Protein AF-A0AAD1AGU6-F1 (afdb_monomer_lite)

Sequence (78 aa):
MTRKKSGSLYQRFNARLFPWIGPPPLGPYDQPEQEAPAGQACPLCGHPMSEHVIDRSGPRTQLYCPNDASSLNSPLRG

Structure (mmCIF, N/CA/C/O backbone):
data_AF-A0AAD1AGU6-F1
#
_entry.id   AF-A0AAD1AGU6-F1
#
loop_
_atom_site.group_PDB
_atom_site.id
_atom_site.type_symbol
_atom_site.label_atom_id
_atom_site.label_alt_id
_atom_site.label_comp_id
_atom_site.label_asym_id
_atom_site.label_entity_id
_atom_site.label_seq_id
_atom_site.pdbx_PDB_ins_code
_atom_site.Cartn_x
_atom_site.Cartn_y
_atom_site.Cartn_z
_atom_site.occupancy
_atom_site.B_iso_or_equiv
_atom_site.auth_seq_id
_atom_site.auth_comp_id
_atom_site.auth_asym_id
_atom_site.auth_atom_id
_atom_site.pdbx_PDB_model_num
ATOM 1 N N . MET A 1 1 ? 37.639 10.559 -17.579 1.00 41.28 1 MET A N 1
ATOM 2 C CA . MET A 1 1 ? 37.384 9.099 -17.600 1.00 41.28 1 MET A CA 1
ATOM 3 C C . MET A 1 1 ? 35.981 8.825 -17.063 1.00 41.28 1 MET A C 1
ATOM 5 O O . MET A 1 1 ? 35.795 8.738 -15.858 1.00 41.28 1 MET A O 1
ATOM 9 N N . THR A 1 2 ? 34.967 8.757 -17.926 1.00 47.97 2 THR A N 1
ATOM 10 C CA . THR A 1 2 ? 33.599 8.393 -17.525 1.00 47.97 2 THR A CA 1
ATOM 11 C C . THR A 1 2 ? 33.504 6.872 -17.399 1.00 47.97 2 THR A C 1
ATOM 13 O O . THR A 1 2 ? 33.626 6.136 -18.375 1.00 47.97 2 THR A O 1
ATOM 16 N N . ARG A 1 3 ? 33.332 6.375 -16.169 1.00 58.28 3 ARG A N 1
ATOM 17 C CA . ARG A 1 3 ? 33.132 4.947 -15.893 1.00 58.28 3 ARG A CA 1
ATOM 18 C C . ARG A 1 3 ? 31.797 4.538 -16.530 1.00 58.28 3 ARG A C 1
ATOM 20 O O . ARG A 1 3 ? 30.742 4.906 -16.019 1.00 58.28 3 ARG A O 1
ATOM 27 N N . LYS A 1 4 ? 31.820 3.806 -17.652 1.00 56.16 4 LYS A N 1
ATOM 28 C CA . LYS A 1 4 ? 30.625 3.121 -18.173 1.00 56.16 4 LYS A CA 1
ATOM 29 C C . LYS A 1 4 ? 30.128 2.217 -17.043 1.00 56.16 4 LYS A C 1
ATOM 31 O O . LYS A 1 4 ? 30.816 1.264 -16.683 1.00 56.16 4 LYS A O 1
ATOM 36 N N . LYS A 1 5 ? 28.987 2.551 -16.431 1.00 58.00 5 LYS A N 1
ATOM 37 C CA . LYS A 1 5 ? 28.293 1.646 -15.511 1.00 58.00 5 LYS A CA 1
ATOM 38 C C . LYS A 1 5 ? 27.911 0.436 -16.355 1.00 58.00 5 LYS A C 1
ATOM 40 O O . LYS A 1 5 ? 26.971 0.512 -17.141 1.00 58.00 5 LYS A O 1
ATOM 45 N N . SER A 1 6 ? 28.693 -0.636 -16.275 1.00 57.81 6 SER A N 1
ATOM 46 C CA . SER A 1 6 ? 28.249 -1.941 -16.742 1.00 57.81 6 SER A CA 1
ATOM 47 C C . SER A 1 6 ? 26.882 -2.166 -16.105 1.00 57.81 6 SER A C 1
ATOM 49 O O . SER A 1 6 ? 26.756 -2.056 -14.884 1.00 57.81 6 SER A O 1
ATOM 51 N N . GLY A 1 7 ? 25.849 -2.347 -16.933 1.00 63.22 7 GLY A N 1
ATOM 52 C CA . GLY A 1 7 ? 24.485 -2.551 -16.452 1.00 63.22 7 GLY A CA 1
ATOM 53 C C . GLY A 1 7 ? 24.478 -3.586 -15.331 1.00 63.22 7 GLY A C 1
ATOM 54 O O . GLY A 1 7 ? 25.259 -4.543 -15.364 1.00 63.22 7 GLY A O 1
ATOM 55 N N . SER A 1 8 ? 23.644 -3.347 -14.320 1.00 83.25 8 SER A N 1
ATOM 56 C CA . SER A 1 8 ? 23.529 -4.200 -13.135 1.00 83.25 8 SER A CA 1
ATOM 57 C C . SER A 1 8 ? 23.458 -5.681 -13.537 1.00 83.25 8 SER A C 1
ATOM 59 O O . SER A 1 8 ? 22.878 -6.014 -14.572 1.00 83.25 8 SER A O 1
ATOM 61 N N . LEU A 1 9 ? 24.015 -6.595 -12.733 1.00 87.69 9 LEU A N 1
ATOM 62 C CA . LEU A 1 9 ? 23.906 -8.042 -12.979 1.00 87.69 9 LEU A CA 1
ATOM 63 C C . LEU A 1 9 ? 22.445 -8.459 -13.242 1.00 87.69 9 LEU A C 1
ATOM 65 O O . LEU A 1 9 ? 22.180 -9.244 -14.150 1.00 87.69 9 LEU A O 1
ATOM 69 N N . TYR A 1 10 ? 21.510 -7.831 -12.525 1.00 84.25 10 TYR A N 1
ATOM 70 C CA . TYR A 1 10 ? 20.069 -7.978 -12.715 1.00 84.25 10 TYR A CA 1
ATOM 71 C C . TYR A 1 10 ? 19.597 -7.589 -14.120 1.00 84.25 10 TYR A C 1
ATOM 73 O O . TYR A 1 10 ? 18.801 -8.307 -14.714 1.00 84.25 10 TYR A O 1
ATOM 81 N N . GLN A 1 11 ? 20.113 -6.501 -14.699 1.00 88.31 11 GLN A N 1
ATOM 82 C CA . GLN A 1 11 ? 19.777 -6.107 -16.072 1.00 88.31 11 GLN A CA 1
ATOM 83 C C . GLN A 1 11 ? 20.286 -7.123 -17.092 1.00 88.31 11 GLN A C 1
ATOM 85 O O . GLN A 1 11 ? 19.579 -7.434 -18.046 1.00 88.31 11 GLN A O 1
ATOM 90 N N . ARG A 1 12 ? 21.491 -7.670 -16.890 1.00 89.69 12 ARG A N 1
ATOM 91 C CA . ARG A 1 12 ? 22.050 -8.697 -17.784 1.00 89.69 12 ARG A CA 1
ATOM 92 C C . ARG A 1 12 ? 21.245 -9.991 -17.730 1.00 89.69 12 ARG A C 1
ATOM 94 O O . ARG A 1 12 ? 21.015 -10.603 -18.768 1.00 89.69 12 ARG A O 1
ATOM 101 N N . PHE A 1 13 ? 20.816 -10.386 -16.534 1.00 92.00 13 PHE A N 1
ATOM 102 C CA . PHE A 1 13 ? 19.945 -11.539 -16.345 1.00 92.00 13 PHE A CA 1
ATOM 103 C C . PHE A 1 13 ? 18.581 -11.311 -17.004 1.00 92.00 13 PHE A C 1
ATOM 105 O O . PHE A 1 13 ? 18.177 -12.102 -17.851 1.00 92.00 13 PHE A O 1
ATOM 112 N N . ASN A 1 14 ? 17.927 -10.183 -16.717 1.00 89.62 14 ASN A N 1
ATOM 113 C CA . ASN A 1 14 ? 16.623 -9.858 -17.290 1.00 89.62 14 ASN A CA 1
ATOM 114 C C . ASN A 1 14 ? 16.663 -9.812 -18.830 1.00 89.62 14 ASN A C 1
ATOM 116 O O . ASN A 1 14 ? 15.810 -10.394 -19.489 1.00 89.62 14 ASN A O 1
ATOM 120 N N . ALA A 1 15 ? 17.714 -9.224 -19.419 1.00 89.75 15 ALA A N 1
ATOM 121 C CA . ALA A 1 15 ? 17.909 -9.193 -20.871 1.00 89.75 15 ALA A CA 1
ATOM 122 C C . ALA A 1 15 ? 18.084 -10.588 -21.500 1.00 89.75 15 ALA A C 1
ATOM 124 O O . ALA A 1 15 ? 17.733 -10.787 -22.660 1.00 89.75 15 ALA A O 1
ATOM 125 N N . ARG A 1 16 ? 18.622 -11.560 -20.750 1.00 92.94 16 ARG A N 1
ATOM 126 C CA . ARG A 1 16 ? 18.773 -12.949 -21.205 1.00 92.94 16 ARG A CA 1
ATOM 127 C C . ARG A 1 16 ? 17.436 -13.692 -21.214 1.00 92.94 16 ARG A C 1
ATOM 129 O O . ARG A 1 16 ? 17.234 -14.516 -22.097 1.00 92.94 16 ARG A O 1
ATOM 136 N N . LEU A 1 17 ? 16.556 -13.408 -20.251 1.00 92.06 17 LEU A N 1
ATOM 137 C CA . LEU A 1 17 ? 15.243 -14.052 -20.133 1.00 92.06 17 LEU A CA 1
ATOM 138 C C . LEU A 1 17 ? 14.186 -13.422 -21.042 1.00 92.06 17 LEU A C 1
ATOM 140 O O . LEU A 1 17 ? 13.252 -14.112 -21.443 1.00 92.06 17 LEU A O 1
ATOM 144 N N . PHE A 1 18 ? 14.330 -12.138 -21.376 1.00 91.81 18 PHE A N 1
ATOM 145 C CA . PHE A 1 18 ? 13.335 -11.370 -22.12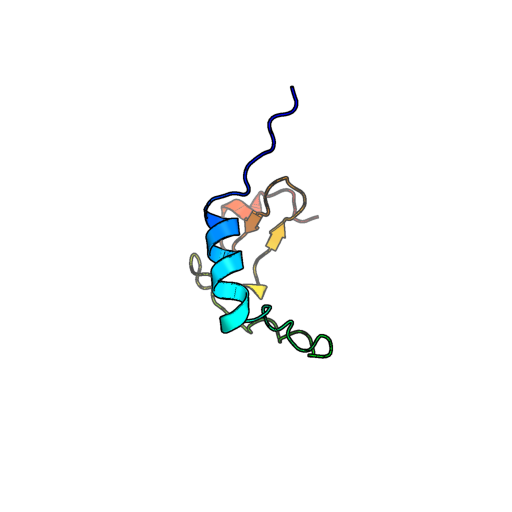6 1.00 91.81 18 PHE A CA 1
ATOM 146 C C . PHE A 1 18 ? 12.824 -12.044 -23.418 1.00 91.81 18 PHE A C 1
ATOM 148 O O . PHE A 1 18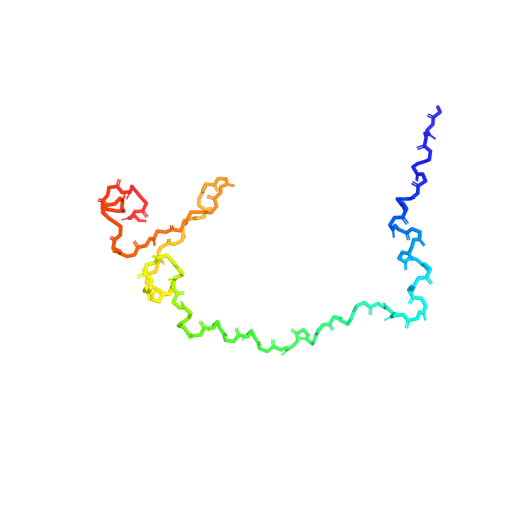 ? 11.618 -12.011 -23.642 1.00 91.81 18 PHE A O 1
ATOM 155 N N . PRO A 1 19 ? 13.658 -12.717 -24.242 1.00 91.88 19 PRO A N 1
ATOM 156 C CA . PRO A 1 19 ? 13.174 -13.423 -25.434 1.00 91.88 19 PRO A CA 1
ATOM 157 C C . PRO A 1 19 ? 12.230 -14.600 -25.148 1.00 91.88 19 PRO A C 1
ATOM 159 O O . PRO A 1 19 ? 11.526 -15.036 -26.053 1.00 91.88 19 PRO A O 1
ATOM 162 N N . TRP A 1 20 ? 12.234 -15.138 -23.924 1.00 93.12 20 TRP A N 1
ATOM 163 C CA . TRP A 1 20 ? 11.402 -16.278 -23.526 1.00 93.12 20 TRP A CA 1
ATOM 164 C C . TRP A 1 20 ? 10.148 -15.863 -22.763 1.00 93.12 20 TRP A C 1
ATOM 166 O O . TRP A 1 20 ? 9.090 -16.440 -22.985 1.00 93.12 20 TRP A O 1
ATOM 176 N N . ILE A 1 21 ? 10.262 -14.881 -21.865 1.00 91.25 21 ILE A N 1
ATOM 177 C CA . ILE A 1 21 ? 9.139 -14.433 -21.022 1.00 91.25 21 ILE A CA 1
ATOM 178 C C . ILE A 1 21 ? 8.348 -13.280 -21.648 1.00 91.25 21 ILE A C 1
ATOM 180 O O . ILE A 1 21 ? 7.201 -13.055 -21.277 1.00 91.25 21 ILE A O 1
ATOM 184 N N . GLY A 1 22 ? 8.956 -12.563 -22.598 1.00 86.12 22 GLY A N 1
ATOM 185 C CA . GLY A 1 22 ? 8.375 -11.385 -23.225 1.00 86.12 22 GLY A CA 1
ATOM 186 C C . GLY A 1 22 ? 8.304 -10.161 -22.303 1.00 86.12 22 GLY A C 1
ATOM 187 O O . GLY A 1 22 ? 8.743 -10.192 -21.149 1.00 86.12 22 GLY A O 1
ATOM 188 N N . PRO A 1 23 ? 7.777 -9.038 -22.816 1.00 85.00 23 PRO A N 1
ATOM 189 C CA . PRO A 1 23 ? 7.415 -7.912 -21.971 1.00 85.00 23 PRO A CA 1
ATOM 190 C C . PRO A 1 23 ? 6.294 -8.319 -21.001 1.00 85.00 23 PRO A C 1
ATOM 192 O O . PRO A 1 23 ? 5.450 -9.145 -21.356 1.00 85.00 23 PRO A O 1
ATOM 195 N N . PRO A 1 24 ? 6.241 -7.724 -19.797 1.00 82.31 24 PRO A N 1
ATOM 196 C CA . PRO A 1 24 ? 5.100 -7.919 -18.916 1.00 82.31 24 PRO A CA 1
ATOM 197 C C . PRO A 1 24 ? 3.818 -7.487 -19.648 1.00 82.31 24 PRO A C 1
ATOM 199 O O . PRO A 1 24 ? 3.819 -6.418 -20.269 1.00 82.31 24 PRO A O 1
ATOM 202 N N . PRO A 1 25 ? 2.736 -8.285 -19.599 1.00 80.44 25 PRO A N 1
ATOM 203 C CA . PRO A 1 25 ? 1.464 -7.873 -20.161 1.00 80.44 25 PRO A CA 1
ATOM 204 C C . PRO A 1 25 ? 0.994 -6.640 -19.398 1.00 80.44 25 PRO A C 1
ATOM 206 O O . PRO A 1 25 ? 0.779 -6.674 -18.186 1.00 80.44 25 PRO A O 1
ATOM 209 N N . LEU A 1 26 ? 0.871 -5.533 -20.117 1.00 77.12 26 LEU A N 1
ATOM 210 C CA . LEU A 1 26 ? 0.158 -4.374 -19.618 1.00 77.12 26 LEU A CA 1
ATOM 211 C C . LEU A 1 26 ? -1.312 -4.785 -19.691 1.00 77.12 26 LEU A C 1
ATOM 213 O O . LEU A 1 26 ? -1.809 -5.076 -20.780 1.00 77.12 26 LEU A O 1
ATOM 217 N N . GLY A 1 27 ? -1.944 -4.968 -18.528 1.00 76.50 27 GLY A N 1
ATOM 218 C CA . GLY A 1 27 ? -3.350 -5.359 -18.449 1.00 76.50 27 GLY A CA 1
ATOM 219 C C . GLY A 1 27 ? -4.231 -4.414 -19.275 1.00 76.50 27 GLY A C 1
ATOM 220 O O . GLY A 1 27 ? -3.787 -3.317 -19.623 1.00 76.50 27 GLY A O 1
ATOM 221 N N . PRO A 1 28 ? -5.460 -4.816 -19.625 1.00 79.81 28 PRO A N 1
ATOM 222 C CA . PRO A 1 28 ? -6.323 -3.972 -20.434 1.00 79.81 28 PRO A CA 1
ATOM 223 C C . PRO A 1 28 ? -6.574 -2.650 -19.701 1.00 79.81 28 PRO A C 1
ATOM 225 O O . PRO A 1 28 ? -7.059 -2.627 -18.571 1.00 79.81 28 PRO A O 1
ATOM 228 N N . TYR A 1 29 ? -6.171 -1.548 -20.330 1.00 76.25 29 TYR A N 1
ATOM 229 C CA . TYR A 1 29 ? -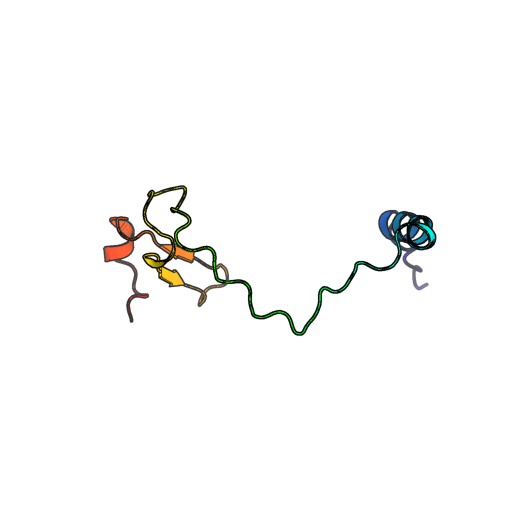6.275 -0.199 -19.763 1.00 76.25 29 TYR A CA 1
ATOM 230 C C . TYR A 1 29 ? -7.719 0.299 -19.668 1.00 76.25 29 TYR A C 1
ATOM 232 O O . TYR A 1 29 ? -7.993 1.296 -19.011 1.00 76.25 29 TYR A O 1
ATOM 240 N N . ASP A 1 30 ? -8.617 -0.380 -20.368 1.00 79.06 30 ASP A N 1
ATOM 241 C CA . ASP A 1 30 ? -10.056 -0.180 -20.412 1.00 79.06 30 ASP A CA 1
ATOM 242 C C . ASP A 1 30 ? -10.805 -1.024 -19.371 1.00 79.06 30 ASP A C 1
ATOM 244 O O . ASP A 1 30 ? -12.037 -1.011 -19.345 1.00 79.06 30 ASP A O 1
ATOM 248 N N . GLN A 1 31 ? -10.094 -1.746 -18.494 1.00 75.25 31 GLN A N 1
ATOM 249 C CA . GLN A 1 31 ? -10.741 -2.396 -17.362 1.00 75.25 31 GLN A CA 1
ATOM 250 C C . GLN A 1 31 ? -11.361 -1.340 -16.441 1.00 75.25 31 GLN A C 1
ATOM 252 O O . GLN A 1 31 ? -10.692 -0.361 -16.097 1.00 75.25 31 GLN A O 1
ATOM 257 N N . PRO A 1 32 ? -12.624 -1.526 -16.019 1.00 77.44 32 PRO A N 1
ATOM 258 C CA . PRO A 1 32 ? -13.168 -0.713 -14.946 1.00 77.44 32 PRO A CA 1
ATOM 259 C C . PRO A 1 32 ? -12.269 -0.870 -13.717 1.00 77.44 32 PRO A C 1
ATOM 261 O O . PRO A 1 32 ? -11.778 -1.971 -13.450 1.00 77.44 32 PRO A O 1
ATOM 264 N N . GLU A 1 33 ? -12.049 0.231 -12.994 1.00 74.06 33 GLU A N 1
ATOM 265 C CA . GLU A 1 33 ? -11.316 0.213 -11.727 1.00 74.06 33 GLU A CA 1
ATOM 266 C C . GLU A 1 33 ? -11.870 -0.924 -10.868 1.00 74.06 33 GLU A C 1
ATOM 268 O O . GLU A 1 33 ? -13.086 -1.028 -10.671 1.00 74.06 33 GLU A O 1
ATOM 273 N N . GLN A 1 34 ? -10.983 -1.814 -10.423 1.00 71.00 34 GLN A N 1
ATOM 274 C CA . GLN A 1 34 ? -11.392 -2.964 -9.636 1.00 71.00 34 GLN A CA 1
ATOM 275 C C . GLN A 1 34 ? -12.125 -2.446 -8.401 1.00 71.00 34 GLN A C 1
ATOM 277 O O . GLN A 1 34 ? -11.618 -1.557 -7.712 1.00 71.00 34 GLN A O 1
ATOM 282 N N . GLU A 1 35 ? -13.316 -2.984 -8.127 1.00 70.81 35 GLU A N 1
ATOM 283 C CA . GLU A 1 35 ? -14.065 -2.598 -6.935 1.00 70.81 35 GLU A CA 1
ATOM 284 C C . GLU A 1 35 ? -13.141 -2.737 -5.726 1.00 70.81 35 GLU A C 1
ATOM 286 O O . GLU A 1 35 ? -12.557 -3.804 -5.490 1.00 70.81 35 GLU A O 1
ATOM 291 N N . ALA A 1 36 ? -12.952 -1.629 -5.000 1.00 66.88 36 ALA A N 1
ATOM 292 C CA . ALA A 1 36 ? -12.133 -1.630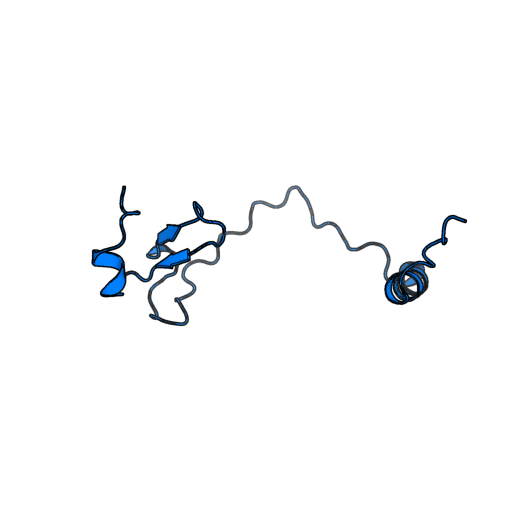 -3.802 1.00 66.88 36 ALA A CA 1
ATOM 293 C C . ALA A 1 36 ? -12.634 -2.773 -2.912 1.00 66.88 36 ALA A C 1
ATOM 295 O O . ALA A 1 36 ? -13.847 -2.864 -2.703 1.00 66.88 36 ALA A O 1
ATOM 296 N N . PRO A 1 37 ? -11.748 -3.663 -2.428 1.00 63.44 37 PRO A N 1
ATOM 297 C CA . PRO A 1 37 ? -12.170 -4.8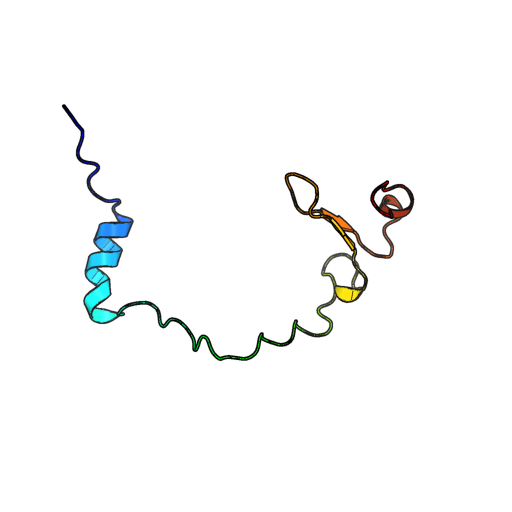73 -1.745 1.00 63.44 37 PRO A CA 1
ATOM 298 C C . PRO A 1 37 ? -13.102 -4.502 -0.593 1.00 63.44 37 PRO A C 1
ATOM 300 O O . PRO A 1 37 ? -12.687 -3.885 0.391 1.00 63.44 37 PRO A O 1
ATOM 303 N N . ALA A 1 38 ? -14.381 -4.842 -0.758 1.00 59.59 38 ALA A N 1
ATOM 304 C CA . ALA A 1 38 ? -15.417 -4.514 0.198 1.00 59.59 38 ALA A CA 1
ATOM 305 C C . ALA A 1 38 ? -15.100 -5.227 1.516 1.00 59.59 38 ALA A C 1
ATOM 307 O O . ALA A 1 38 ? -15.149 -6.451 1.608 1.00 59.59 38 ALA A O 1
ATOM 308 N N . GLY A 1 39 ? -14.744 -4.453 2.539 1.00 63.88 39 GLY A N 1
ATOM 309 C CA . GLY A 1 39 ? -14.748 -4.948 3.910 1.00 63.88 39 GLY A CA 1
ATOM 310 C C . GLY A 1 39 ? -13.574 -5.836 4.311 1.00 63.88 39 GLY A C 1
ATOM 311 O O . GLY A 1 39 ? -13.755 -6.700 5.167 1.00 63.88 39 GLY A O 1
ATOM 312 N N . GLN A 1 40 ? -12.360 -5.620 3.786 1.00 77.38 40 GLN A N 1
ATOM 313 C CA . GLN A 1 40 ? -11.204 -6.157 4.510 1.00 77.38 40 GLN A CA 1
ATOM 314 C C . GLN A 1 40 ? -11.127 -5.497 5.892 1.00 77.38 40 GLN A C 1
ATOM 316 O O . GLN A 1 40 ? -11.022 -4.272 6.020 1.00 77.38 40 GLN A O 1
ATOM 321 N N . ALA A 1 41 ? -11.242 -6.331 6.923 1.00 88.62 41 ALA A N 1
ATOM 322 C CA . ALA A 1 41 ? -11.085 -5.926 8.306 1.00 88.62 41 ALA A CA 1
ATOM 323 C C . ALA A 1 41 ? -9.636 -5.499 8.556 1.00 88.62 41 ALA A C 1
ATOM 325 O O . ALA A 1 41 ? -8.691 -6.133 8.083 1.00 88.62 41 ALA A O 1
ATOM 326 N N . CYS A 1 42 ? -9.459 -4.431 9.328 1.00 90.44 42 CYS A N 1
ATOM 327 C CA . CYS A 1 42 ? -8.152 -4.019 9.808 1.00 90.44 42 CYS A CA 1
ATOM 328 C C . CYS A 1 42 ? -7.513 -5.165 10.607 1.00 90.44 42 CYS A C 1
ATOM 330 O O . CYS A 1 42 ? -8.118 -5.617 11.582 1.00 90.44 42 CYS A O 1
ATOM 332 N N . PRO A 1 43 ? -6.281 -5.603 10.290 1.00 89.38 43 PRO A N 1
ATOM 333 C CA . PRO A 1 43 ? -5.629 -6.686 11.026 1.00 89.38 43 PRO A CA 1
ATOM 334 C C . PRO A 1 43 ? -5.258 -6.297 12.466 1.00 89.38 43 PRO A C 1
ATOM 336 O O . PRO A 1 43 ? -4.878 -7.162 13.248 1.00 89.38 43 PRO A O 1
ATOM 339 N N . LEU A 1 44 ? -5.341 -5.006 12.814 1.00 89.94 44 LEU A N 1
ATOM 340 C CA . LEU A 1 44 ? -5.020 -4.496 14.148 1.00 89.94 44 LEU A CA 1
ATOM 341 C C . LEU A 1 44 ? -6.259 -4.345 15.037 1.00 89.94 44 LEU A C 1
ATOM 343 O O . LEU A 1 44 ? -6.208 -4.711 16.206 1.00 89.94 44 LEU A O 1
ATOM 347 N N . CYS A 1 45 ? -7.360 -3.802 14.506 1.00 91.81 45 CYS A N 1
ATOM 348 C CA . CYS A 1 45 ? -8.555 -3.483 15.301 1.00 91.81 45 CYS A CA 1
ATOM 349 C C . CYS A 1 45 ? -9.821 -4.251 14.887 1.00 91.81 45 CYS A C 1
ATOM 351 O O . CYS A 1 45 ? -10.829 -4.164 15.579 1.00 91.81 45 CYS A O 1
ATOM 353 N N . GLY A 1 46 ? -9.803 -4.981 13.767 1.00 89.81 46 GLY A N 1
ATOM 354 C CA . GLY A 1 46 ? -10.932 -5.780 13.278 1.00 89.81 46 GLY A CA 1
ATOM 355 C C . GLY A 1 46 ? -12.067 -4.995 12.608 1.00 89.81 46 GLY A C 1
ATOM 356 O O . GLY A 1 46 ? -12.901 -5.604 11.944 1.00 89.81 46 GLY A O 1
ATOM 357 N N . HIS A 1 47 ? -12.096 -3.665 12.718 1.00 89.62 47 HIS A N 1
ATOM 358 C CA . HIS A 1 47 ? -13.088 -2.823 12.040 1.00 89.62 47 HIS A CA 1
ATOM 359 C C . HIS A 1 47 ? -12.836 -2.737 10.528 1.00 89.62 47 HIS A C 1
ATOM 361 O O . HIS A 1 47 ? -11.683 -2.852 10.093 1.00 89.62 47 HIS A O 1
ATOM 367 N N . PRO A 1 48 ? -13.875 -2.507 9.705 1.00 89.31 48 PRO A N 1
ATOM 368 C CA . PRO A 1 48 ? -13.697 -2.373 8.265 1.00 89.31 48 PRO A CA 1
ATOM 369 C C . PRO A 1 48 ? -12.789 -1.179 7.931 1.00 89.31 48 PRO A C 1
ATOM 371 O O . PRO A 1 48 ? -12.875 -0.110 8.540 1.00 89.31 48 PRO A O 1
ATOM 374 N N . MET A 1 49 ? -11.913 -1.339 6.933 1.00 88.38 49 MET A N 1
ATOM 375 C CA . MET A 1 49 ? -10.998 -0.269 6.499 1.00 88.38 49 MET A CA 1
ATOM 376 C C . MET A 1 49 ? -11.717 1.018 6.064 1.00 88.38 49 MET A C 1
ATOM 378 O O . MET A 1 49 ? -11.134 2.093 6.162 1.00 88.38 49 MET A O 1
ATOM 382 N N . SER A 1 50 ? -12.989 0.938 5.659 1.00 86.19 50 SER A N 1
ATOM 383 C CA . SER A 1 50 ? -13.825 2.101 5.332 1.00 86.19 50 SER A CA 1
ATOM 384 C C . SER A 1 50 ? -14.102 3.028 6.521 1.00 86.19 50 SER A C 1
ATOM 386 O O . SER A 1 50 ? -14.425 4.190 6.311 1.00 86.19 50 SER A O 1
ATOM 388 N N . GLU A 1 51 ? -13.980 2.537 7.757 1.00 88.94 51 GLU A N 1
ATOM 389 C CA . GLU A 1 51 ? -14.153 3.338 8.981 1.00 88.94 51 GLU A CA 1
ATOM 390 C C . GLU A 1 51 ? -12.861 4.048 9.423 1.00 88.94 51 GLU A C 1
ATOM 392 O O . GLU A 1 51 ? -12.862 4.778 10.412 1.00 88.94 51 GLU A O 1
ATOM 397 N N . HIS A 1 52 ? -11.745 3.831 8.723 1.00 90.12 52 HIS A N 1
ATOM 398 C CA . HIS A 1 52 ? -10.450 4.384 9.105 1.00 90.12 52 HIS A CA 1
ATOM 399 C C . HIS A 1 52 ? -10.183 5.726 8.427 1.00 90.12 52 HIS A C 1
ATOM 401 O O . HIS A 1 52 ? -10.530 5.945 7.266 1.00 90.12 52 HIS A O 1
ATOM 407 N N . VAL A 1 53 ? -9.482 6.611 9.136 1.00 90.94 53 VAL A N 1
ATOM 408 C CA . VAL A 1 53 ? -9.000 7.879 8.575 1.00 90.94 53 VAL A CA 1
ATOM 409 C C . VAL A 1 53 ? -7.576 7.680 8.069 1.00 90.94 53 VAL A C 1
ATOM 411 O O . VAL A 1 53 ? -6.705 7.236 8.819 1.00 90.94 53 VAL A O 1
ATOM 414 N N . ILE A 1 54 ? -7.331 8.016 6.801 1.00 90.75 54 ILE A N 1
ATOM 415 C CA . ILE A 1 54 ? -6.002 7.946 6.185 1.00 90.75 54 ILE A CA 1
ATOM 416 C C . ILE A 1 54 ? -5.492 9.367 5.938 1.00 90.75 54 ILE A C 1
ATOM 418 O O . ILE A 1 54 ? -5.928 10.028 4.994 1.00 90.75 54 ILE A O 1
ATOM 422 N N . ASP A 1 55 ? -4.537 9.810 6.751 1.00 89.50 55 ASP A N 1
ATOM 423 C CA . ASP A 1 55 ? -3.846 11.084 6.569 1.00 89.50 55 ASP A CA 1
ATOM 424 C C . ASP A 1 55 ? -2.667 10.929 5.601 1.00 89.50 55 ASP A C 1
ATOM 426 O O . ASP A 1 55 ? -1.777 10.095 5.786 1.00 89.50 55 ASP A O 1
ATOM 430 N N . ARG A 1 56 ? -2.660 11.754 4.552 1.00 92.44 56 ARG A N 1
ATOM 431 C CA . ARG A 1 56 ? -1.619 11.800 3.514 1.00 92.44 56 ARG A CA 1
ATOM 432 C C . ARG A 1 56 ? -0.867 13.135 3.479 1.00 92.44 56 ARG A C 1
ATOM 434 O O . ARG A 1 56 ? -0.108 13.362 2.545 1.00 92.44 56 ARG A O 1
ATOM 441 N N . SER A 1 57 ? -1.084 14.015 4.455 1.00 89.94 57 SER A N 1
ATOM 442 C CA . SER A 1 57 ? -0.474 15.350 4.499 1.00 89.94 57 SER A CA 1
ATOM 443 C C . SER A 1 57 ? 1.022 15.321 4.832 1.00 89.94 57 SER A C 1
ATOM 445 O O . SER A 1 57 ? 1.782 16.178 4.381 1.00 89.94 57 SER A O 1
ATOM 447 N N . GLY A 1 58 ? 1.458 14.330 5.613 1.00 89.44 58 GLY A N 1
ATOM 448 C CA . GLY A 1 58 ? 2.843 14.185 6.045 1.00 89.44 58 GLY A CA 1
ATOM 449 C C . GLY A 1 58 ? 3.754 13.447 5.050 1.00 89.44 58 GLY A C 1
ATOM 450 O O . GLY A 1 58 ? 3.295 12.847 4.079 1.00 89.44 58 GLY A O 1
ATOM 451 N N . PRO A 1 59 ? 5.070 13.379 5.339 1.00 92.38 59 PRO A N 1
ATOM 452 C CA . PRO A 1 59 ? 6.031 12.593 4.553 1.00 92.38 59 PRO A CA 1
ATOM 453 C C . PRO A 1 59 ? 5.767 11.078 4.611 1.00 92.38 59 PRO A C 1
ATOM 455 O O . PRO A 1 59 ? 6.364 10.311 3.858 1.00 92.38 59 PRO A O 1
ATOM 458 N N . ARG A 1 60 ? 4.908 10.634 5.536 1.00 90.69 60 ARG A N 1
ATOM 459 C CA . ARG A 1 60 ? 4.432 9.258 5.654 1.00 90.69 60 ARG A CA 1
ATOM 460 C C . ARG A 1 60 ? 2.926 9.269 5.821 1.00 90.69 60 ARG A C 1
ATOM 462 O O . ARG A 1 60 ? 2.426 9.959 6.704 1.00 90.69 60 ARG A O 1
ATOM 469 N N . THR A 1 61 ? 2.249 8.449 5.028 1.00 92.19 61 THR A N 1
ATOM 470 C CA . THR A 1 61 ? 0.824 8.180 5.200 1.00 92.19 61 THR A CA 1
ATOM 471 C C . THR A 1 61 ? 0.577 7.546 6.567 1.00 92.19 61 THR A C 1
ATOM 473 O O . THR A 1 61 ? 1.205 6.539 6.896 1.00 92.19 61 THR A O 1
ATOM 476 N N . GLN A 1 62 ? -0.316 8.145 7.351 1.00 91.94 62 GLN A N 1
ATOM 477 C CA . GLN A 1 62 ? -0.759 7.631 8.646 1.00 91.94 62 GLN A CA 1
ATOM 478 C C . GLN A 1 62 ? -2.180 7.085 8.519 1.00 91.94 62 GLN A C 1
ATOM 480 O O . GLN A 1 62 ? -2.999 7.632 7.782 1.00 91.94 62 GLN A O 1
ATOM 485 N N . LEU A 1 63 ? -2.472 6.001 9.235 1.00 91.06 63 LEU A N 1
ATOM 486 C CA . LEU A 1 63 ? -3.784 5.360 9.258 1.00 91.06 63 LEU A CA 1
ATOM 487 C C . LEU A 1 63 ? -4.256 5.267 10.711 1.00 91.06 63 LEU A C 1
ATOM 489 O O . LEU A 1 63 ? -3.553 4.710 11.552 1.00 91.06 63 LEU A O 1
ATOM 493 N N . TYR A 1 64 ? -5.441 5.809 10.991 1.00 90.88 64 TYR A N 1
ATOM 494 C CA . TYR A 1 64 ? -6.027 5.867 12.330 1.00 90.88 64 TYR A CA 1
ATOM 495 C C . TYR A 1 64 ? -7.205 4.898 12.448 1.00 90.88 64 TYR A C 1
ATOM 497 O O . TYR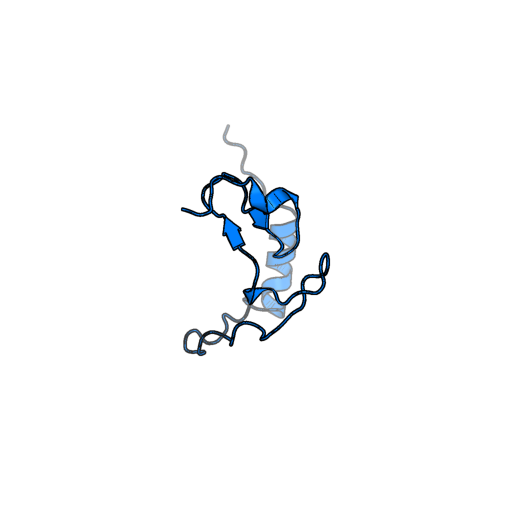 A 1 64 ? -8.086 4.872 11.585 1.00 90.88 64 TYR A O 1
ATOM 505 N N . CYS A 1 65 ? -7.205 4.090 13.511 1.00 93.00 65 CYS A N 1
ATOM 506 C CA . CYS A 1 65 ? -8.296 3.163 13.814 1.00 93.00 65 CYS A CA 1
ATOM 507 C C . CYS A 1 65 ? -9.524 3.917 14.356 1.00 93.00 65 CYS A C 1
ATOM 509 O O . CYS A 1 65 ? -9.375 4.976 14.946 1.00 93.00 65 CYS A O 1
ATOM 511 N N . PRO A 1 66 ? -10.752 3.400 14.209 1.00 88.81 66 PRO A N 1
ATOM 512 C CA . PRO A 1 66 ? -11.941 4.085 14.728 1.00 88.81 66 PRO A CA 1
ATOM 513 C C . PRO A 1 66 ? -12.055 4.061 16.265 1.00 88.81 66 PRO A C 1
ATOM 515 O O . PRO A 1 66 ? -12.747 4.899 16.836 1.00 88.81 66 PRO A O 1
ATOM 518 N N . ASN A 1 67 ? -11.381 3.122 16.941 1.00 77.88 67 ASN A N 1
ATOM 519 C CA . ASN A 1 67 ? -11.439 2.938 18.398 1.00 77.88 67 ASN A CA 1
ATOM 520 C C . ASN A 1 67 ? -10.074 3.120 19.090 1.00 77.88 67 ASN A C 1
ATOM 522 O O . ASN A 1 67 ? -9.855 2.609 20.188 1.00 77.88 67 ASN A O 1
ATOM 526 N N . ASP A 1 68 ? -9.111 3.801 18.462 1.00 66.56 68 ASP A N 1
ATOM 527 C CA . ASP A 1 68 ? -7.911 4.184 19.199 1.00 66.56 68 ASP A CA 1
ATOM 528 C C . ASP A 1 68 ? -8.226 5.405 20.076 1.00 66.56 68 ASP A C 1
ATOM 530 O O . ASP A 1 68 ? -8.558 6.490 19.605 1.00 66.56 68 ASP A O 1
ATOM 534 N N . ALA A 1 69 ? -8.062 5.257 21.392 1.00 58.44 69 ALA A N 1
ATOM 535 C CA . ALA A 1 69 ? -8.102 6.392 22.319 1.00 58.44 69 ALA A CA 1
ATOM 536 C C . ALA A 1 69 ? -7.080 7.494 21.941 1.00 58.44 69 ALA A C 1
ATOM 538 O O . ALA A 1 69 ? -7.199 8.638 22.376 1.00 58.44 69 ALA A O 1
ATOM 539 N N . SER A 1 70 ? -6.094 7.161 21.100 1.00 55.34 70 SER A N 1
ATOM 540 C CA . SER A 1 70 ? -5.083 8.062 20.548 1.00 55.34 70 SER A CA 1
ATOM 541 C C . SER A 1 70 ? -5.571 8.957 19.389 1.00 55.34 70 SER A C 1
ATOM 543 O O . SER A 1 70 ? -4.930 9.980 19.148 1.00 55.34 70 SER A O 1
ATOM 545 N N . SER A 1 71 ? -6.710 8.684 18.730 1.00 54.09 71 SER A N 1
ATOM 546 C CA . SER A 1 71 ? -7.256 9.543 17.654 1.00 54.09 71 SER A CA 1
ATOM 547 C C . SER A 1 71 ? -8.255 10.593 18.129 1.00 54.09 71 SER A C 1
ATOM 549 O O . SER A 1 71 ? -8.622 11.483 17.355 1.00 54.09 71 SER A O 1
ATOM 551 N N . LEU A 1 72 ? -8.679 10.539 19.395 1.00 54.81 72 LEU A N 1
ATOM 552 C CA . LEU A 1 72 ? -9.511 11.580 20.011 1.00 54.81 72 LEU A CA 1
ATOM 553 C C . LEU A 1 72 ? -8.752 12.910 20.187 1.00 54.81 72 LEU A C 1
ATOM 555 O O . LEU A 1 72 ? -9.386 13.949 20.322 1.00 54.81 72 LEU A O 1
ATOM 559 N N . ASN A 1 73 ? -7.414 12.887 20.121 1.00 52.03 73 ASN A N 1
ATOM 560 C CA . ASN A 1 73 ? -6.539 14.059 20.253 1.00 52.03 73 ASN A CA 1
ATOM 561 C C . ASN A 1 73 ? -5.747 14.404 18.974 1.00 52.03 73 ASN A C 1
ATOM 563 O O . ASN A 1 73 ? -4.833 15.226 19.031 1.00 52.03 73 ASN A O 1
ATOM 567 N N . SER A 1 74 ? -6.050 13.789 17.824 1.00 54.00 74 SER A N 1
ATOM 568 C CA . SER A 1 74 ? -5.316 14.077 16.583 1.00 54.00 74 SER A CA 1
ATOM 569 C C . SER A 1 74 ? -5.890 15.328 15.886 1.00 54.00 74 SER A C 1
ATOM 571 O O . SER A 1 74 ? -7.078 15.333 15.555 1.00 54.00 74 SER A O 1
ATOM 573 N N . PRO A 1 75 ? -5.087 16.381 15.621 1.00 57.19 75 PRO A N 1
ATOM 574 C CA . PRO A 1 75 ? -5.548 17.662 15.060 1.00 57.19 75 PRO A CA 1
ATOM 575 C C . PRO A 1 75 ? -5.993 17.596 13.586 1.00 57.19 75 PRO A C 1
ATOM 577 O O . PRO A 1 75 ? -6.330 18.619 13.002 1.00 57.19 75 PRO A O 1
ATOM 580 N N . LEU A 1 76 ? -6.008 16.408 12.978 1.00 56.44 76 LEU A N 1
ATOM 581 C CA . LEU A 1 76 ? -6.332 16.182 11.565 1.00 56.44 76 LEU A CA 1
ATOM 582 C C . LEU A 1 76 ? -7.821 15.864 11.317 1.00 56.44 76 LEU A C 1
ATOM 584 O O . LEU A 1 76 ? -8.184 15.414 10.235 1.00 56.44 76 LEU A O 1
ATOM 588 N N . ARG A 1 77 ? -8.693 16.082 12.312 1.00 52.38 77 ARG A N 1
ATOM 589 C CA . ARG A 1 77 ? -10.166 16.012 12.190 1.00 52.38 77 ARG A CA 1
ATOM 590 C C . ARG A 1 77 ? -10.773 17.355 11.725 1.00 52.38 77 ARG A C 1
ATOM 592 O O . ARG A 1 77 ? -11.778 17.788 12.286 1.00 52.38 77 ARG A O 1
ATOM 599 N N . GLY A 1 78 ? -10.129 18.031 10.771 1.00 43.44 78 GLY A N 1
ATOM 600 C CA . GLY A 1 78 ? -10.552 19.323 10.210 1.00 43.44 78 GLY A CA 1
ATOM 601 C C . GLY A 1 78 ? -10.864 19.230 8.728 1.00 43.44 78 GLY A C 1
ATOM 602 O O . GLY A 1 78 ? -10.094 18.537 8.029 1.00 43.44 78 GLY A O 1
#

Foldseek 3Di:
DDPPPPPDPVVVVCVVCCVPPPDDDPPPPPDDDPPDPPFDADPVPRGGQVQWDWDPPDPDIDIGDNPPPVVVPDPPPD

pLDDT: mean 78.1, std 14.96, range [41.28, 93.12]

Radius of gyration: 22.35 Å; chains: 1; bounding box: 53×36×48 Å

Organism: NCBI:txid59737

Secondary structure (DSSP, 8-state):
--------HHHHHHHHHHHHH-SPP---TTSPPPPP-TTPBPTTT-SBGGGSEEE-SSSS-EEE-TT-TTSTT-TT--